Protein AF-A0A1A7KD08-F1 (afdb_monomer_lite)

Sequence (64 aa):
MIKKKYGIYFIYHSKKYYETKNWEYKLLGNAPFLVENKDGKIIEFGTSRGMDDYIQEYEAGRYP

pLDDT: mean 95.12, std 3.85, range [71.5, 98.38]

Secondary structure (DSSP, 8-state):
-EEETTEEEE----HHHHHH--GGGPPSS---EEEETTT--EEE--SSS-HHHHHHHHHTT---

Radius of gyration: 12.98 Å; chains: 1; bounding box: 29×21×33 Å

Foldseek 3Di:
DDDDPFWDKDFDFDPCCVVPVPCVRGDDFRWIWTQTPPPRDIFTGGRPDDPVVVVVCVVVVVTD

Structure (mmCIF, N/CA/C/O backbone):
data_AF-A0A1A7KD08-F1
#
_entry.id   AF-A0A1A7KD08-F1
#
loop_
_atom_site.group_PDB
_atom_site.id
_atom_site.type_symbol
_atom_site.label_atom_id
_atom_site.label_alt_id
_atom_site.label_comp_id
_atom_site.label_asym_id
_atom_site.label_entity_id
_atom_site.label_seq_id
_atom_site.pdbx_PDB_ins_code
_atom_site.Cartn_x
_atom_site.Cartn_y
_atom_site.Cartn_z
_atom_site.occupancy
_atom_site.B_iso_or_equiv
_atom_site.auth_seq_id
_atom_site.auth_comp_id
_atom_site.auth_asym_id
_atom_site.auth_atom_id
_atom_site.pdbx_PDB_model_num
ATOM 1 N N . MET A 1 1 ? 0.859 5.382 -2.937 1.00 92.12 1 MET A N 1
ATOM 2 C CA . MET A 1 1 ? 0.017 5.215 -1.733 1.00 92.12 1 MET A CA 1
ATOM 3 C C . MET A 1 1 ? -1.445 5.336 -2.119 1.00 92.12 1 MET A C 1
ATOM 5 O O . MET A 1 1 ? -1.741 6.096 -3.035 1.00 92.12 1 MET A O 1
ATOM 9 N N . ILE A 1 2 ? -2.332 4.620 -1.430 1.00 97.06 2 ILE A N 1
ATOM 10 C CA . ILE A 1 2 ? -3.788 4.709 -1.611 1.00 97.06 2 ILE A CA 1
ATOM 11 C C . ILE A 1 2 ? -4.391 5.093 -0.264 1.00 97.06 2 ILE A C 1
ATOM 13 O O . ILE A 1 2 ? -4.108 4.448 0.741 1.00 97.06 2 ILE A O 1
ATOM 17 N N . LYS A 1 3 ? -5.193 6.159 -0.230 1.00 97.62 3 LYS A N 1
ATOM 18 C CA . LYS A 1 3 ? -5.826 6.647 1.001 1.00 97.62 3 LYS A CA 1
ATOM 19 C C . LYS A 1 3 ? -7.275 6.173 1.063 1.00 97.62 3 LYS A C 1
ATOM 21 O O . LYS A 1 3 ? -8.019 6.346 0.099 1.00 97.62 3 LYS A O 1
ATOM 26 N N . LYS A 1 4 ? -7.676 5.617 2.203 1.00 97.06 4 LYS A N 1
ATOM 27 C CA . LYS A 1 4 ? -9.054 5.236 2.531 1.00 97.06 4 LYS A CA 1
ATOM 28 C C . LYS A 1 4 ? -9.445 5.872 3.865 1.00 97.06 4 LYS A C 1
ATOM 30 O O . LYS A 1 4 ? -8.592 6.348 4.611 1.00 97.06 4 LYS A O 1
ATOM 35 N N . LYS A 1 5 ? -10.743 5.883 4.186 1.00 97.25 5 LYS A N 1
ATOM 36 C CA . LYS A 1 5 ? -11.234 6.452 5.458 1.00 97.25 5 LYS A CA 1
ATOM 37 C C . LYS A 1 5 ? -10.622 5.755 6.685 1.00 97.25 5 LYS A C 1
ATOM 39 O O . LYS A 1 5 ? -10.389 6.405 7.698 1.00 97.25 5 LYS A O 1
ATOM 44 N N . TYR A 1 6 ? -10.338 4.459 6.574 1.00 96.69 6 TYR A N 1
ATOM 45 C CA . TYR A 1 6 ? -9.824 3.619 7.657 1.00 96.69 6 TYR A CA 1
ATOM 46 C C . TYR A 1 6 ? -8.290 3.541 7.728 1.00 96.69 6 TYR A C 1
ATOM 48 O O . TYR A 1 6 ? -7.766 3.086 8.739 1.00 96.69 6 TYR A O 1
ATOM 56 N N . GLY A 1 7 ? -7.553 3.986 6.705 1.00 97.75 7 GLY A N 1
ATOM 57 C CA . GLY A 1 7 ? -6.094 3.864 6.694 1.00 97.75 7 GLY A CA 1
ATOM 58 C C . GLY A 1 7 ? -5.429 4.230 5.370 1.00 97.75 7 GLY A C 1
ATOM 59 O O . GLY A 1 7 ? -6.079 4.666 4.412 1.00 97.75 7 GLY A O 1
ATOM 60 N N . ILE A 1 8 ? -4.109 4.051 5.318 1.00 98.38 8 ILE A N 1
ATOM 61 C CA . ILE A 1 8 ? -3.271 4.333 4.147 1.00 98.38 8 ILE A CA 1
ATOM 62 C C . ILE A 1 8 ? -2.530 3.068 3.721 1.00 98.38 8 ILE A C 1
ATOM 64 O O . ILE A 1 8 ? -1.782 2.484 4.500 1.00 98.38 8 ILE A O 1
ATOM 68 N N . TYR A 1 9 ? -2.688 2.690 2.455 1.00 97.81 9 TYR A N 1
ATOM 69 C CA . TYR A 1 9 ? -1.911 1.623 1.838 1.00 97.81 9 TYR A CA 1
ATOM 70 C C . TYR A 1 9 ? -0.610 2.165 1.253 1.00 97.81 9 TYR A C 1
ATOM 72 O O . TYR A 1 9 ? -0.605 3.095 0.428 1.00 97.81 9 TYR A O 1
ATOM 80 N N . PHE A 1 10 ? 0.491 1.533 1.631 1.00 96.94 10 PHE A N 1
ATOM 81 C CA . PHE A 1 10 ? 1.826 1.809 1.138 1.00 96.94 10 PHE A CA 1
ATOM 82 C C . PHE A 1 10 ? 2.211 0.780 0.082 1.00 96.94 10 PHE A C 1
ATOM 84 O O . PHE A 1 10 ? 2.167 -0.426 0.296 1.00 96.94 10 PHE A O 1
ATOM 91 N N . ILE A 1 11 ? 2.585 1.302 -1.082 1.00 94.56 11 ILE A N 1
ATOM 92 C CA . ILE A 1 11 ? 3.073 0.546 -2.232 1.00 94.56 11 ILE A CA 1
ATOM 93 C C . ILE A 1 11 ? 4.332 1.273 -2.664 1.00 94.56 11 ILE A C 1
ATOM 95 O O . ILE A 1 11 ? 4.298 2.497 -2.841 1.00 94.56 11 ILE A O 1
ATOM 99 N N . TYR A 1 12 ? 5.422 0.536 -2.801 1.00 93.44 12 TYR A N 1
ATOM 100 C CA . TYR A 1 12 ? 6.737 1.102 -3.049 1.00 93.44 12 TYR A CA 1
ATOM 101 C C . TYR A 1 12 ? 7.488 0.290 -4.095 1.00 93.44 12 TYR A C 1
ATOM 103 O O . TYR A 1 12 ? 7.228 -0.887 -4.313 1.00 93.44 12 TYR A O 1
ATOM 111 N N . HIS A 1 13 ? 8.435 0.944 -4.744 1.00 94.50 13 HIS A N 1
ATOM 112 C CA . HIS A 1 13 ? 9.354 0.385 -5.723 1.00 94.50 1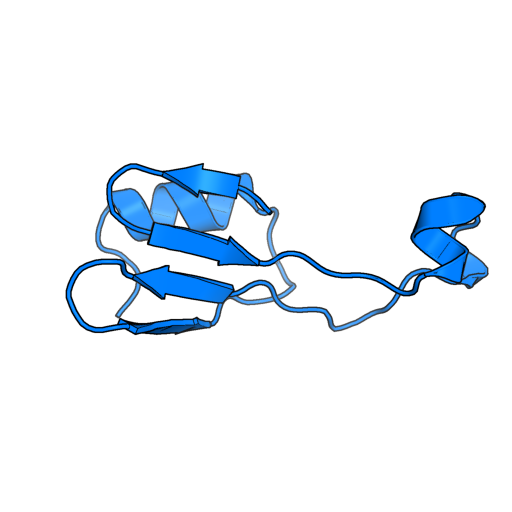3 HIS A CA 1
ATOM 113 C C . HIS A 1 13 ? 10.656 1.188 -5.673 1.00 94.50 13 HIS A C 1
ATOM 115 O O . HIS A 1 13 ? 10.739 2.210 -4.988 1.00 94.50 13 HIS A O 1
ATOM 121 N N . SER A 1 14 ? 11.673 0.742 -6.413 1.00 95.38 14 SER A N 1
ATOM 122 C CA . SER A 1 14 ? 12.904 1.512 -6.549 1.00 95.38 14 SER A CA 1
ATOM 123 C C . SER A 1 14 ? 12.598 2.875 -7.180 1.00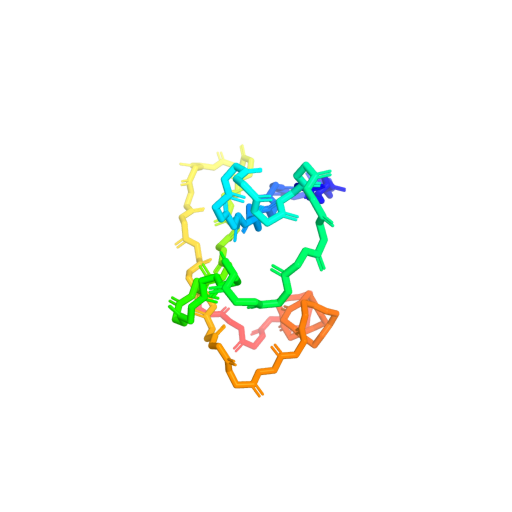 95.38 14 SER A C 1
ATOM 125 O O . SER A 1 14 ? 11.769 2.993 -8.089 1.00 95.38 14 SER A O 1
ATOM 127 N N . LYS A 1 15 ? 13.298 3.916 -6.722 1.00 96.12 15 LYS A N 1
ATOM 128 C CA . LYS A 1 15 ? 13.209 5.257 -7.315 1.00 96.12 15 LYS A CA 1
ATOM 129 C C . LYS A 1 15 ? 13.461 5.209 -8.828 1.00 96.12 15 LYS A C 1
ATOM 131 O O . LYS A 1 15 ? 12.701 5.780 -9.602 1.00 96.12 15 LYS A O 1
ATOM 136 N N . LYS A 1 16 ? 14.461 4.429 -9.247 1.00 97.50 16 LYS A N 1
ATOM 137 C CA . LYS A 1 16 ? 14.839 4.277 -10.654 1.00 97.50 16 LYS A CA 1
ATOM 138 C C . LYS A 1 16 ? 13.726 3.653 -11.497 1.00 97.50 16 LYS A C 1
ATOM 140 O O . LYS A 1 16 ? 13.476 4.131 -12.601 1.00 97.50 16 LYS A O 1
ATOM 145 N N . TYR A 1 17 ? 13.009 2.648 -10.985 1.00 96.69 17 TYR A N 1
ATOM 146 C CA . TYR A 1 17 ? 11.819 2.121 -11.664 1.00 96.69 17 TYR A CA 1
ATOM 147 C C . TYR A 1 17 ? 10.721 3.178 -11.772 1.00 96.69 17 TYR A C 1
ATOM 149 O O . TYR A 1 17 ? 10.115 3.326 -12.830 1.00 96.69 17 TYR A O 1
ATOM 157 N N . TYR A 1 18 ? 10.475 3.952 -10.710 1.00 94.19 18 TYR A N 1
ATOM 158 C CA . TYR A 1 18 ? 9.466 5.010 -10.757 1.00 94.19 18 TYR A CA 1
ATOM 159 C C . TYR A 1 18 ? 9.756 6.064 -11.823 1.00 94.19 18 TYR A C 1
ATOM 161 O O . TYR A 1 18 ? 8.822 6.463 -12.519 1.00 94.19 18 TYR A O 1
ATOM 169 N N . GLU A 1 19 ? 11.013 6.480 -11.947 1.00 97.50 19 GLU A N 1
ATOM 170 C CA . GLU A 1 19 ? 11.450 7.523 -12.876 1.00 97.50 19 GLU A CA 1
ATOM 171 C C . GLU A 1 19 ? 11.521 7.026 -14.322 1.00 97.50 19 GLU A C 1
ATOM 173 O O . GLU A 1 19 ? 11.075 7.714 -15.233 1.00 97.50 19 GLU A O 1
ATOM 178 N N . THR A 1 20 ? 12.056 5.823 -14.540 1.00 97.50 20 THR A N 1
ATOM 179 C CA . THR A 1 20 ? 12.356 5.324 -15.894 1.00 97.50 20 THR A CA 1
ATOM 180 C C . THR A 1 20 ? 11.288 4.403 -16.468 1.00 97.50 20 THR A C 1
ATOM 182 O O . THR A 1 20 ? 11.265 4.179 -17.673 1.00 97.50 20 THR A O 1
ATOM 185 N N . LYS A 1 21 ? 10.450 3.804 -15.613 1.00 94.94 21 LYS A N 1
ATOM 186 C CA . LYS A 1 21 ? 9.560 2.676 -15.948 1.00 94.94 21 LYS A CA 1
ATOM 187 C C . LYS A 1 21 ? 10.277 1.466 -16.560 1.00 94.94 21 LYS A C 1
ATOM 189 O O . LYS A 1 21 ? 9.618 0.561 -17.063 1.00 94.94 21 LYS A O 1
ATOM 194 N N . ASN A 1 22 ? 11.610 1.413 -16.487 1.00 97.38 22 ASN A N 1
ATOM 195 C CA . ASN A 1 22 ? 12.378 0.280 -16.976 1.00 97.38 22 ASN A CA 1
ATOM 196 C C . ASN A 1 22 ? 12.238 -0.889 -15.996 1.00 97.38 22 ASN A C 1
ATOM 198 O O . ASN A 1 22 ? 12.617 -0.790 -14.827 1.00 97.38 22 ASN A O 1
ATOM 202 N N . TRP A 1 23 ? 11.683 -1.987 -16.503 1.00 94.75 23 TRP A N 1
ATOM 203 C CA . TRP A 1 23 ? 11.349 -3.187 -15.749 1.00 94.75 23 TRP A CA 1
ATOM 204 C C . TRP A 1 23 ? 12.560 -3.842 -15.068 1.00 94.75 23 TRP A C 1
ATOM 206 O O . TRP A 1 23 ? 12.381 -4.430 -14.007 1.00 94.75 23 TRP A O 1
ATOM 216 N N . GLU A 1 24 ? 13.775 -3.656 -15.591 1.00 95.94 24 GLU A N 1
ATOM 217 C CA . GLU A 1 24 ? 15.037 -4.127 -14.988 1.00 95.94 24 GLU A CA 1
ATOM 218 C C . GLU A 1 24 ? 15.260 -3.573 -13.572 1.00 95.94 24 GLU A C 1
ATOM 220 O O . GLU A 1 24 ? 15.940 -4.171 -12.743 1.00 95.94 24 GLU A O 1
ATOM 225 N N . TYR A 1 25 ? 14.673 -2.414 -13.261 1.00 96.50 25 TYR A N 1
ATOM 226 C CA . TYR A 1 25 ? 14.780 -1.795 -11.938 1.00 96.50 25 TYR A CA 1
ATOM 227 C C . TYR A 1 25 ? 13.588 -2.098 -11.031 1.00 96.50 25 TYR A C 1
ATOM 229 O O . TYR A 1 25 ? 13.512 -1.564 -9.916 1.00 96.50 25 TYR A O 1
ATOM 237 N N . LYS A 1 26 ? 12.627 -2.901 -11.494 1.00 93.94 26 LYS A N 1
ATOM 238 C CA . LYS A 1 26 ? 11.450 -3.263 -10.711 1.00 93.94 26 LYS A CA 1
ATOM 239 C C . LYS A 1 26 ? 11.887 -4.130 -9.529 1.00 93.94 26 LYS A C 1
ATOM 241 O O . LYS A 1 26 ? 12.548 -5.146 -9.700 1.00 93.94 26 LYS A O 1
ATOM 246 N N . LEU A 1 27 ? 11.511 -3.723 -8.316 1.00 93.31 27 LEU A N 1
ATOM 247 C CA . LEU A 1 27 ? 11.746 -4.557 -7.132 1.00 93.31 27 LEU A CA 1
ATOM 248 C C . LEU A 1 27 ? 10.863 -5.805 -7.198 1.00 93.31 27 LEU A C 1
ATOM 250 O O . LEU A 1 27 ? 9.692 -5.709 -7.557 1.00 93.31 27 LEU A O 1
ATOM 254 N N . LEU A 1 28 ? 11.418 -6.949 -6.816 1.00 90.00 28 LEU A N 1
ATOM 255 C CA . LEU A 1 28 ? 10.660 -8.164 -6.537 1.00 90.00 28 LEU A CA 1
ATOM 256 C C . LEU A 1 28 ? 10.491 -8.299 -5.023 1.00 90.00 28 LEU A C 1
ATOM 258 O O . LEU A 1 28 ? 11.356 -7.868 -4.264 1.00 90.00 28 LEU A O 1
ATOM 262 N N . GLY A 1 29 ? 9.377 -8.879 -4.577 1.00 87.06 29 GLY A N 1
ATOM 263 C CA . GLY A 1 29 ? 9.134 -9.077 -3.145 1.00 87.06 29 GLY A CA 1
ATOM 264 C C . GLY A 1 29 ? 8.666 -7.827 -2.386 1.00 87.06 29 GLY A C 1
ATOM 265 O O . GLY A 1 29 ? 8.635 -7.845 -1.162 1.00 87.06 29 GLY A O 1
ATOM 266 N N . ASN A 1 30 ? 8.297 -6.741 -3.074 1.00 91.94 30 ASN A N 1
ATOM 267 C CA . ASN A 1 30 ? 7.844 -5.484 -2.466 1.00 91.94 30 ASN A CA 1
ATOM 268 C C . ASN A 1 30 ? 6.380 -5.559 -1.993 1.00 91.94 30 ASN A C 1
ATOM 270 O O . ASN A 1 30 ? 5.500 -4.887 -2.534 1.00 91.94 30 ASN A O 1
ATOM 274 N N . ALA A 1 31 ? 6.121 -6.409 -1.000 1.00 94.56 31 ALA A N 1
ATOM 275 C CA . ALA A 1 31 ? 4.794 -6.598 -0.429 1.00 94.56 31 ALA A CA 1
ATOM 276 C C . ALA A 1 31 ? 4.211 -5.262 0.080 1.00 94.56 31 ALA A C 1
ATOM 278 O O . ALA A 1 31 ? 4.904 -4.536 0.804 1.00 94.56 31 ALA A O 1
ATOM 279 N N . PRO A 1 32 ? 2.973 -4.896 -0.301 1.00 95.69 32 PRO A N 1
ATOM 280 C CA . PRO A 1 32 ? 2.338 -3.701 0.226 1.00 95.69 32 PRO A CA 1
ATOM 281 C C . PRO A 1 32 ? 1.876 -3.925 1.669 1.00 95.69 32 PRO A C 1
ATOM 283 O O . PRO A 1 32 ? 1.752 -5.057 2.136 1.00 95.69 32 PRO A O 1
ATOM 286 N N . PHE A 1 33 ? 1.564 -2.837 2.365 1.00 97.06 33 PHE A N 1
ATOM 287 C CA . PHE A 1 33 ? 0.997 -2.890 3.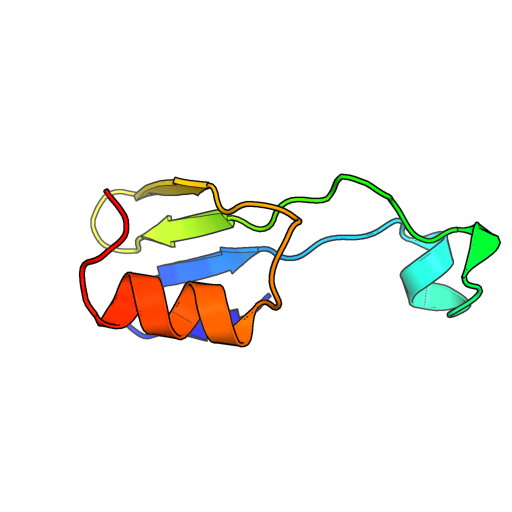713 1.00 97.06 33 PHE A CA 1
ATOM 288 C C . PHE A 1 33 ? 0.011 -1.743 3.947 1.00 97.06 33 PHE A C 1
ATOM 290 O O . PHE A 1 33 ? 0.092 -0.693 3.302 1.00 97.06 33 PHE A O 1
ATOM 297 N N . LEU A 1 34 ? -0.938 -1.950 4.856 1.00 98.06 34 LEU A N 1
ATOM 298 C CA . LEU A 1 34 ? -1.893 -0.951 5.333 1.00 98.06 34 LEU A CA 1
ATOM 299 C C . LEU A 1 34 ? -1.456 -0.457 6.709 1.00 98.06 34 LEU A C 1
ATOM 301 O O . LEU A 1 34 ? -1.088 -1.265 7.554 1.00 98.06 34 LEU A O 1
ATOM 305 N N . VAL A 1 35 ? -1.548 0.850 6.936 1.00 98.19 35 VAL A N 1
ATOM 306 C CA . VAL A 1 35 ? -1.493 1.452 8.273 1.00 98.19 35 VAL A CA 1
ATOM 307 C C . VAL A 1 35 ? -2.884 1.982 8.609 1.00 98.19 35 VAL A C 1
ATOM 309 O O . VAL A 1 35 ? -3.393 2.861 7.904 1.00 98.19 35 VAL A O 1
ATOM 312 N N . GLU A 1 36 ? -3.515 1.433 9.645 1.00 97.69 36 GLU A N 1
ATOM 313 C CA . GLU A 1 36 ? -4.845 1.845 10.097 1.00 97.69 36 GLU A CA 1
ATOM 314 C C . GLU A 1 36 ? -4.798 3.189 10.833 1.00 97.69 36 GLU A C 1
ATOM 316 O O . GLU A 1 36 ? -3.906 3.464 11.632 1.00 97.69 36 GLU A O 1
ATOM 321 N N . ASN A 1 37 ? -5.798 4.040 10.598 1.00 96.88 37 ASN A N 1
ATOM 322 C CA . ASN A 1 37 ? -5.868 5.372 11.208 1.00 96.88 37 ASN A CA 1
ATOM 323 C C . ASN A 1 37 ? -6.226 5.332 12.702 1.00 96.88 37 ASN A C 1
ATOM 325 O O . ASN A 1 37 ? -5.984 6.308 13.408 1.00 96.88 37 ASN A O 1
ATOM 329 N N . LYS A 1 38 ? -6.875 4.255 13.165 1.00 96.31 38 LYS A N 1
ATOM 330 C CA . LYS A 1 38 ? -7.444 4.173 14.517 1.00 96.31 38 LYS A CA 1
ATOM 331 C C . LYS A 1 38 ? -6.362 4.080 15.592 1.00 96.31 38 LYS A C 1
ATOM 333 O O . LYS A 1 38 ? -6.454 4.767 16.603 1.00 96.31 38 LYS A O 1
ATOM 338 N N . ASP A 1 39 ? -5.380 3.218 15.379 1.00 96.25 39 ASP A N 1
ATOM 339 C CA . ASP A 1 39 ? -4.352 2.860 16.361 1.00 96.25 39 ASP A CA 1
ATOM 340 C C . ASP A 1 39 ? -2.962 2.669 15.730 1.00 96.25 39 ASP A C 1
ATOM 342 O O . ASP A 1 39 ? -2.002 2.367 16.435 1.00 96.25 39 ASP A O 1
ATOM 346 N N . GLY A 1 40 ? -2.829 2.873 14.415 1.00 96.38 40 GLY A N 1
ATOM 347 C CA . GLY A 1 40 ? -1.577 2.650 13.701 1.00 96.38 40 GLY A CA 1
ATOM 348 C C . GLY A 1 40 ? -1.262 1.178 13.443 1.00 96.38 40 GLY A C 1
ATOM 349 O O . GLY A 1 40 ? -0.127 0.884 13.064 1.00 96.38 40 GLY A O 1
ATOM 350 N N . LYS A 1 41 ? -2.220 0.253 13.626 1.00 96.62 41 LYS A N 1
ATOM 351 C CA . LYS A 1 41 ? -2.034 -1.165 13.302 1.00 96.62 41 LYS A CA 1
ATOM 352 C C . LYS A 1 41 ? -1.548 -1.327 11.862 1.00 96.62 41 LYS A C 1
ATOM 354 O O . LYS A 1 41 ? -2.075 -0.706 10.935 1.00 96.62 41 LYS A O 1
ATOM 359 N N . ILE A 1 42 ? -0.541 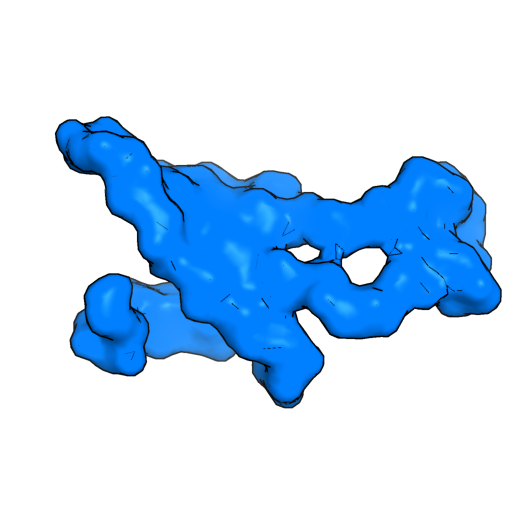-2.181 11.689 1.00 97.06 42 ILE A N 1
ATOM 360 C CA . ILE A 1 42 ? 0.027 -2.516 10.385 1.00 97.06 42 ILE A CA 1
ATOM 361 C C . ILE A 1 42 ? -0.501 -3.876 9.945 1.00 97.06 42 ILE A C 1
ATOM 363 O O . ILE A 1 42 ? -0.422 -4.848 10.694 1.00 97.06 42 ILE A O 1
ATOM 367 N N . ILE A 1 43 ? -1.014 -3.937 8.720 1.00 96.62 43 ILE A N 1
ATOM 368 C CA . ILE A 1 43 ? -1.437 -5.178 8.072 1.00 96.62 43 ILE A CA 1
ATOM 369 C C . ILE A 1 43 ? -0.573 -5.373 6.836 1.00 96.62 43 ILE A C 1
ATOM 371 O O . ILE A 1 43 ? -0.662 -4.606 5.874 1.00 96.62 43 ILE A O 1
ATOM 375 N N . GLU A 1 44 ? 0.282 -6.388 6.882 1.00 95.50 44 GLU A N 1
ATOM 376 C CA . GLU A 1 44 ? 1.128 -6.781 5.760 1.00 95.50 44 GLU A CA 1
ATOM 377 C C . GLU A 1 44 ? 0.346 -7.650 4.772 1.00 95.50 44 GLU A C 1
ATOM 379 O O . GLU A 1 44 ? -0.400 -8.558 5.151 1.00 95.50 44 GLU A O 1
ATOM 384 N N . PHE A 1 45 ? 0.525 -7.376 3.482 1.00 96.00 45 PHE A N 1
ATOM 385 C CA . PHE A 1 45 ? -0.049 -8.176 2.407 1.00 96.00 45 PHE A CA 1
ATOM 386 C C . PHE A 1 45 ? 1.007 -9.084 1.776 1.00 96.00 45 PHE A C 1
ATOM 388 O O . PHE A 1 45 ? 2.182 -9.051 2.124 1.00 96.00 45 PHE A O 1
ATOM 395 N N . GLY A 1 46 ? 0.581 -9.932 0.842 1.00 94.12 46 GLY A N 1
ATOM 396 C CA . GLY A 1 46 ? 1.500 -10.767 0.070 1.00 94.12 46 GLY A CA 1
ATOM 397 C C . GLY A 1 46 ? 1.982 -10.088 -1.213 1.00 94.12 46 GLY A C 1
ATOM 398 O O . GLY A 1 46 ? 1.659 -8.941 -1.512 1.00 94.12 46 GLY A O 1
ATOM 399 N N . THR A 1 47 ? 2.715 -10.850 -2.019 1.00 93.94 47 THR A N 1
ATOM 400 C CA . THR A 1 47 ? 3.190 -10.442 -3.355 1.00 93.94 47 THR A CA 1
ATOM 401 C C . THR A 1 47 ? 2.564 -11.260 -4.484 1.00 93.94 47 THR A C 1
ATOM 403 O O . THR A 1 47 ? 2.898 -11.066 -5.650 1.00 93.94 47 THR A O 1
ATOM 406 N N . SER A 1 48 ? 1.663 -12.185 -4.144 1.00 92.81 48 SER A N 1
ATOM 407 C CA . SER A 1 48 ? 1.033 -13.122 -5.077 1.00 92.81 48 SER A CA 1
ATOM 408 C C . SER A 1 48 ? -0.161 -12.542 -5.835 1.00 92.81 48 SER A C 1
ATOM 410 O O . SER A 1 48 ? -0.547 -13.099 -6.859 1.00 92.81 48 SER A O 1
ATOM 412 N N . ARG A 1 49 ? -0.764 -11.457 -5.334 1.00 92.12 49 ARG A N 1
ATOM 413 C CA . ARG A 1 49 ? -1.989 -10.851 -5.874 1.00 92.12 49 ARG A CA 1
ATOM 414 C C . ARG A 1 49 ? -1.815 -9.360 -6.151 1.00 92.12 49 ARG A C 1
ATOM 416 O O . ARG A 1 49 ? -0.836 -8.745 -5.725 1.00 92.12 49 ARG A O 1
ATOM 423 N N . GLY A 1 50 ? -2.772 -8.786 -6.877 1.00 92.31 50 GLY A N 1
ATOM 424 C CA . GLY A 1 50 ? -2.828 -7.349 -7.119 1.00 92.31 50 GLY A CA 1
ATOM 425 C C . GLY A 1 50 ? -3.262 -6.571 -5.875 1.00 92.31 50 GLY A C 1
ATOM 426 O O . GLY A 1 50 ? -3.840 -7.118 -4.938 1.00 92.31 50 GLY A O 1
ATOM 427 N N . MET A 1 51 ? -3.011 -5.259 -5.879 1.00 94.19 51 MET A N 1
ATOM 428 C CA . MET A 1 51 ? -3.420 -4.382 -4.776 1.00 94.19 51 MET A CA 1
ATOM 429 C C . MET A 1 51 ? -4.942 -4.373 -4.569 1.00 94.19 51 MET A C 1
ATOM 431 O O . MET A 1 51 ? -5.401 -4.349 -3.429 1.00 94.19 51 MET A O 1
ATOM 435 N N . ASP A 1 52 ? -5.718 -4.420 -5.654 1.00 95.69 52 ASP A N 1
ATOM 436 C CA . ASP A 1 52 ? -7.182 -4.389 -5.588 1.00 95.69 52 ASP A CA 1
ATOM 437 C C . ASP A 1 52 ? -7.756 -5.631 -4.898 1.00 95.69 52 ASP A C 1
ATOM 439 O O . ASP A 1 52 ? -8.735 -5.513 -4.161 1.00 95.69 52 ASP A O 1
ATOM 443 N N . ASP A 1 53 ? -7.118 -6.794 -5.068 1.00 96.38 53 ASP A N 1
ATOM 444 C CA . ASP A 1 53 ? -7.495 -8.018 -4.358 1.00 96.38 53 ASP A CA 1
ATOM 445 C C . ASP A 1 53 ? -7.281 -7.831 -2.854 1.00 96.38 53 ASP 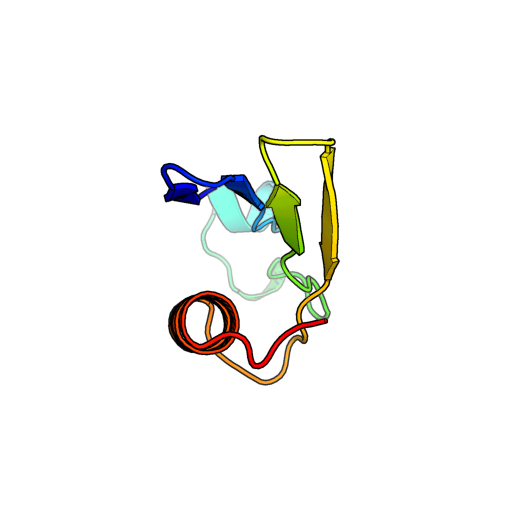A C 1
ATOM 447 O O . ASP A 1 53 ? -8.177 -8.075 -2.055 1.00 96.38 53 ASP A O 1
ATOM 451 N N . TYR A 1 54 ? -6.114 -7.326 -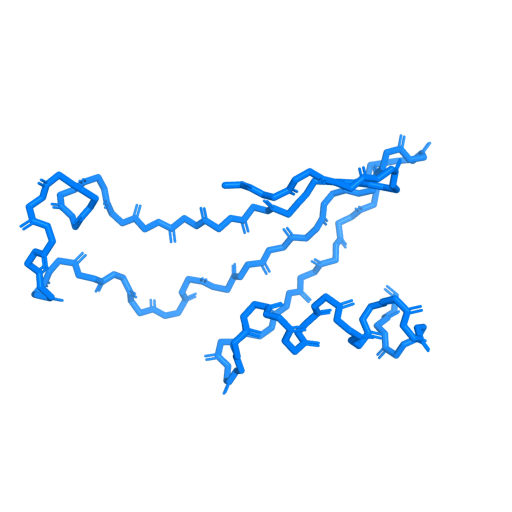2.446 1.00 96.50 54 TYR A N 1
ATOM 452 C CA . TYR A 1 54 ? -5.813 -7.096 -1.032 1.00 96.50 54 TYR A CA 1
ATOM 453 C C . TYR A 1 54 ? -6.745 -6.073 -0.375 1.00 96.50 54 TYR A C 1
ATOM 455 O O . TYR A 1 54 ? -7.134 -6.257 0.779 1.00 96.50 54 TYR A O 1
ATOM 463 N N . ILE A 1 55 ? -7.142 -5.025 -1.101 1.00 96.94 55 ILE A N 1
ATOM 464 C CA . ILE A 1 55 ? -8.127 -4.052 -0.612 1.00 96.94 55 ILE A CA 1
ATOM 465 C C . ILE A 1 55 ? -9.481 -4.730 -0.393 1.00 96.94 55 ILE A C 1
ATOM 467 O O . ILE A 1 55 ? -10.049 -4.584 0.684 1.00 96.94 55 ILE A O 1
ATOM 471 N N . GLN A 1 56 ? -9.970 -5.499 -1.370 1.00 97.25 56 GLN A N 1
ATOM 472 C CA . GLN A 1 56 ? -11.254 -6.199 -1.266 1.00 97.25 56 GLN A CA 1
ATOM 473 C C . GLN A 1 56 ? -11.268 -7.223 -0.128 1.00 97.25 56 GLN A C 1
ATOM 475 O O . GLN A 1 56 ? -12.241 -7.314 0.615 1.00 97.25 56 GLN A O 1
ATOM 480 N N . GLU A 1 57 ? -10.190 -7.988 0.033 1.00 96.56 57 GLU A N 1
ATOM 481 C CA . GLU A 1 57 ? -10.062 -8.974 1.106 1.00 96.56 57 GLU A CA 1
ATOM 482 C C . GLU A 1 57 ? -10.036 -8.316 2.489 1.00 96.56 57 GLU A C 1
ATOM 484 O O . GLU A 1 57 ? -10.685 -8.803 3.416 1.00 96.56 57 GLU A O 1
ATOM 489 N N . TYR A 1 58 ? -9.317 -7.198 2.626 1.00 97.06 58 TYR A N 1
ATOM 490 C CA . TYR A 1 58 ? -9.311 -6.415 3.858 1.00 97.06 58 TYR A CA 1
ATOM 491 C C . TYR A 1 58 ? -10.696 -5.822 4.155 1.00 97.06 58 TYR A C 1
ATOM 493 O O . TYR A 1 58 ? -11.210 -5.998 5.256 1.00 97.06 58 TYR A O 1
ATOM 501 N N . GLU A 1 59 ? -11.338 -5.179 3.174 1.00 96.50 59 GLU A N 1
ATOM 502 C CA . GLU A 1 59 ? -12.678 -4.592 3.331 1.00 96.50 59 GLU A CA 1
ATOM 503 C C . GLU A 1 59 ? -13.746 -5.661 3.634 1.00 96.50 59 GLU A C 1
ATOM 505 O O . GLU A 1 59 ? -14.737 -5.372 4.303 1.00 96.50 59 GLU A O 1
ATOM 510 N N . ALA A 1 60 ? -13.525 -6.907 3.209 1.00 97.44 60 ALA A N 1
ATOM 511 C CA . ALA A 1 60 ? -14.371 -8.049 3.537 1.00 97.44 60 ALA A CA 1
ATOM 512 C C . ALA A 1 60 ? -14.020 -8.749 4.867 1.00 97.44 60 ALA A C 1
ATOM 514 O O . ALA A 1 60 ? -14.606 -9.789 5.171 1.00 97.44 60 ALA A O 1
ATOM 515 N N . GLY A 1 61 ? -13.067 -8.227 5.647 1.00 95.88 61 GLY A N 1
ATOM 516 C CA . GLY A 1 61 ? -12.687 -8.777 6.954 1.00 95.88 61 GLY A CA 1
ATOM 517 C C . GLY A 1 61 ? -11.913 -10.098 6.894 1.00 95.88 61 GLY A C 1
ATOM 518 O O . GLY A 1 61 ? -11.909 -10.846 7.867 1.00 95.88 61 GLY A O 1
ATOM 519 N N . ARG A 1 62 ? -11.275 -10.413 5.758 1.00 94.56 62 ARG A N 1
ATOM 520 C CA . ARG A 1 62 ? -10.488 -11.647 5.555 1.00 94.56 62 ARG A CA 1
ATOM 521 C C . ARG A 1 62 ? -8.994 -11.483 5.854 1.00 94.56 62 ARG A C 1
ATOM 523 O O . ARG A 1 62 ? -8.228 -12.422 5.655 1.00 94.56 62 ARG A O 1
ATOM 530 N N . TYR A 1 63 ? -8.585 -10.310 6.333 1.00 85.31 63 TYR A N 1
ATOM 531 C CA . TYR A 1 63 ? -7.235 -10.035 6.825 1.00 85.31 63 TYR A CA 1
ATOM 532 C C . TYR A 1 63 ? -7.251 -9.803 8.347 1.00 85.31 63 TYR A C 1
ATOM 534 O O . TYR A 1 63 ? -8.191 -9.172 8.832 1.00 85.31 63 TYR A O 1
ATOM 542 N N . PRO A 1 64 ? -6.254 -10.336 9.083 1.00 71.50 64 PRO A N 1
ATOM 543 C CA . PRO A 1 64 ? -6.203 -10.298 10.544 1.00 71.50 64 PRO A CA 1
ATOM 544 C C . PRO A 1 64 ? -6.004 -8.904 11.141 1.00 71.50 64 PRO A C 1
ATOM 546 O O . PRO A 1 64 ? -5.426 -7.995 10.506 1.00 71.50 64 PRO A O 1
#